Protein AF-O50283-F1 (afdb_monomer)

Nearest PDB structures (foldseek):
  5cxk-assembly1_A  TM=9.984E-01  e=8.070E-20  Vibrio cholerae
  4wam-assembly1_B-2  TM=9.742E-01  e=2.441E-14  Haemophilus influenzae Rd KW20
  4wak-assembly1_A-2  TM=9.759E-01  e=2.585E-14  Haemophilus influenzae Rd KW20
  3e3g-assembly1_B-2  TM=9.475E-01  e=3.070E-14  Haemophilus influenzae
 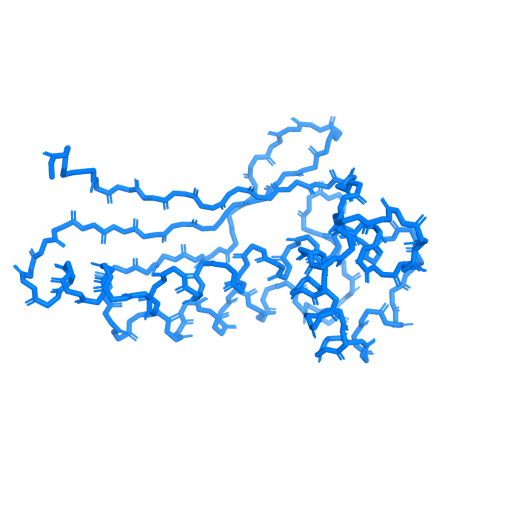 3e2w-assembly2_C  TM=9.539E-01  e=7.688E-14  Haemophilus influenzae

Structure (mmCIF, N/CA/C/O backbone):
data_AF-O50283-F1
#
_entry.id   AF-O50283-F1
#
loop_
_atom_site.group_PDB
_atom_site.id
_atom_site.type_symbol
_atom_site.label_atom_id
_atom_site.label_alt_id
_atom_site.label_comp_id
_atom_site.label_asym_id
_atom_site.label_entity_id
_atom_site.label_seq_id
_atom_site.pdbx_PDB_ins_code
_atom_site.Cartn_x
_atom_site.Cartn_y
_atom_site.Cartn_z
_atom_site.occupancy
_atom_site.B_iso_or_equiv
_atom_site.auth_seq_id
_atom_site.auth_comp_id
_atom_site.auth_asym_id
_atom_site.auth_atom_id
_atom_site.pdbx_PDB_model_num
ATOM 1 N N . VAL A 1 1 ? -18.088 12.616 11.293 1.00 79.00 1 VAL A N 1
ATOM 2 C CA . VAL A 1 1 ? -19.064 13.229 10.362 1.00 79.00 1 VAL A CA 1
ATOM 3 C C . VAL A 1 1 ? -19.870 12.156 9.631 1.00 79.00 1 VAL A C 1
ATOM 5 O O . VAL A 1 1 ? -20.963 11.890 10.091 1.00 79.00 1 VAL A O 1
ATOM 8 N N . LEU A 1 2 ? -19.356 11.452 8.615 1.00 97.50 2 LEU A N 1
ATOM 9 C CA . LEU A 1 2 ? -20.159 10.468 7.852 1.00 97.50 2 LEU A CA 1
ATOM 10 C C . LEU A 1 2 ? -20.277 9.069 8.489 1.00 97.50 2 LEU A C 1
ATOM 12 O O . LEU A 1 2 ? -21.124 8.287 8.080 1.00 97.50 2 LEU A O 1
ATOM 16 N N . LYS A 1 3 ? -19.435 8.758 9.488 1.00 95.31 3 LYS A N 1
ATOM 17 C CA . LYS A 1 3 ? -19.384 7.450 10.176 1.00 95.31 3 LYS A CA 1
ATOM 18 C C . LYS A 1 3 ? -19.314 6.263 9.197 1.00 95.31 3 LYS A C 1
ATOM 20 O O . LYS A 1 3 ? -20.025 5.277 9.362 1.00 95.31 3 LYS A O 1
ATOM 25 N N . VAL A 1 4 ? -18.460 6.381 8.175 1.00 98.12 4 VAL A N 1
ATOM 26 C CA . VAL A 1 4 ? -18.177 5.265 7.264 1.00 98.12 4 VAL A CA 1
ATOM 27 C C . VAL A 1 4 ? -17.669 4.064 8.058 1.00 98.12 4 VAL A C 1
ATOM 29 O O . VAL A 1 4 ? -16.926 4.232 9.027 1.00 98.12 4 VAL A O 1
ATOM 32 N N . LYS A 1 5 ? -18.088 2.872 7.636 1.00 97.94 5 LYS A N 1
ATOM 33 C CA . LYS A 1 5 ? -17.697 1.605 8.260 1.00 97.94 5 LYS A CA 1
ATOM 34 C C . LYS A 1 5 ? -16.489 0.952 7.599 1.00 97.94 5 LYS A C 1
ATOM 36 O O . LYS A 1 5 ? -15.845 0.119 8.213 1.00 97.94 5 LYS A O 1
ATOM 41 N N . HIS A 1 6 ? -16.175 1.340 6.367 1.00 97.50 6 HIS A N 1
ATOM 42 C CA . HIS A 1 6 ? -15.107 0.735 5.583 1.00 97.50 6 HIS A CA 1
ATOM 43 C C . HIS A 1 6 ? -14.253 1.822 4.951 1.00 97.50 6 HIS A C 1
ATOM 45 O O . HIS A 1 6 ? -14.777 2.776 4.369 1.00 97.50 6 HIS A O 1
ATOM 51 N N . ILE A 1 7 ? -12.941 1.659 5.060 1.00 98.12 7 ILE A N 1
ATOM 52 C CA . ILE A 1 7 ? -11.948 2.466 4.359 1.00 98.12 7 ILE A CA 1
ATOM 53 C C . ILE A 1 7 ? -11.105 1.511 3.522 1.00 98.12 7 ILE A C 1
ATOM 55 O O . ILE A 1 7 ? -10.631 0.498 4.028 1.00 98.12 7 ILE A O 1
ATOM 59 N N . ILE A 1 8 ? -10.936 1.816 2.240 1.00 97.88 8 ILE A N 1
ATOM 60 C CA . ILE A 1 8 ? -10.201 0.962 1.307 1.00 97.88 8 ILE A CA 1
ATOM 61 C C . ILE A 1 8 ? -8.998 1.739 0.786 1.00 97.88 8 ILE A C 1
ATOM 63 O O . ILE A 1 8 ? -9.153 2.820 0.219 1.00 97.88 8 ILE A O 1
ATOM 67 N N . VAL A 1 9 ? -7.810 1.164 0.953 1.00 98.00 9 VAL A N 1
ATOM 68 C CA . VAL A 1 9 ? -6.609 1.565 0.221 1.00 98.00 9 VAL A CA 1
ATOM 69 C C . VAL A 1 9 ? -6.510 0.663 -1.003 1.00 98.00 9 VAL A C 1
ATOM 71 O O . VAL A 1 9 ? -6.385 -0.554 -0.871 1.00 98.00 9 VAL A O 1
ATOM 74 N N . CYS A 1 10 ? -6.609 1.259 -2.187 1.00 98.00 10 CYS A N 1
ATOM 75 C CA . CYS A 1 10 ? -6.570 0.547 -3.459 1.00 98.00 10 CYS A CA 1
ATOM 76 C C . CYS A 1 10 ? -5.296 0.919 -4.223 1.00 98.00 10 CYS A C 1
ATOM 78 O O . CYS A 1 10 ? -5.091 2.092 -4.544 1.00 98.00 10 CYS A O 1
ATOM 80 N N . GLY A 1 11 ? -4.445 -0.070 -4.485 1.00 98.12 11 GLY A N 1
ATOM 81 C CA . GLY A 1 11 ? -3.304 0.043 -5.392 1.00 98.12 11 GLY A CA 1
ATOM 82 C C . GLY A 1 11 ? -3.614 -0.543 -6.765 1.00 98.12 11 GLY A C 1
ATOM 83 O O . GLY A 1 11 ? -4.669 -1.137 -6.980 1.00 98.12 11 GLY A O 1
ATOM 84 N N . HIS A 1 12 ? -2.680 -0.393 -7.699 1.00 98.44 12 HIS A N 1
ATOM 85 C CA . HIS A 1 12 ? -2.819 -0.933 -9.047 1.00 98.44 12 HIS A CA 1
ATOM 86 C C . HIS A 1 12 ? -1.454 -1.200 -9.683 1.00 98.44 12 HIS A C 1
ATOM 88 O O . HIS A 1 12 ? -0.470 -0.527 -9.358 1.00 98.44 12 HIS A O 1
ATOM 94 N N . TYR A 1 13 ? -1.413 -2.150 -10.613 1.00 98.25 13 TYR A N 1
ATOM 95 C CA . TYR A 1 13 ? -0.240 -2.399 -11.452 1.00 98.25 13 TYR A CA 1
ATOM 96 C C . TYR A 1 13 ? -0.038 -1.287 -12.482 1.00 98.25 13 TYR A C 1
ATOM 98 O O . TYR A 1 13 ? -0.945 -0.496 -12.754 1.00 98.25 13 TYR A O 1
ATOM 106 N N . GLY A 1 14 ? 1.177 -1.167 -13.015 1.00 97.25 14 GLY A N 1
ATOM 107 C CA . GLY A 1 14 ? 1.541 -0.126 -13.978 1.00 97.25 14 GLY A CA 1
ATOM 108 C C . GLY A 1 14 ? 1.536 1.295 -13.395 1.00 97.25 14 GLY A C 1
ATOM 109 O O . GLY A 1 14 ? 1.337 2.270 -14.121 1.00 97.25 14 GLY A O 1
ATOM 110 N N . CYS A 1 15 ? 1.726 1.455 -12.081 1.00 98.06 15 CYS A N 1
ATOM 111 C CA . CYS A 1 15 ? 1.712 2.770 -11.443 1.00 98.06 15 CYS A CA 1
ATOM 112 C C . CYS A 1 15 ? 2.980 3.583 -11.754 1.00 98.06 15 CYS A C 1
ATOM 114 O O . CYS A 1 15 ? 4.074 3.273 -11.280 1.00 98.06 15 CYS A O 1
ATOM 116 N N . GLY A 1 16 ? 2.830 4.693 -12.487 1.00 98.12 16 GLY A N 1
ATOM 117 C CA . GLY A 1 16 ? 3.946 5.581 -12.839 1.00 98.12 16 GLY A CA 1
ATOM 118 C C . GLY A 1 16 ? 4.703 6.150 -11.630 1.00 98.12 16 GLY A C 1
ATOM 119 O O . GLY A 1 16 ? 5.924 6.275 -11.674 1.00 98.12 16 GLY A O 1
ATOM 120 N N . GLY A 1 17 ? 4.006 6.441 -10.526 1.00 98.50 17 GLY A N 1
ATOM 121 C CA . GLY A 1 17 ? 4.640 6.920 -9.293 1.00 98.50 17 GLY A CA 1
ATOM 122 C C . GLY A 1 17 ? 5.504 5.857 -8.613 1.00 98.50 17 GLY A C 1
ATOM 123 O O . GLY A 1 17 ? 6.607 6.159 -8.165 1.00 98.50 17 GLY A O 1
ATOM 124 N N . VAL A 1 18 ? 5.038 4.605 -8.582 1.00 98.56 18 VAL A N 1
ATOM 125 C CA . VAL A 1 18 ? 5.794 3.484 -8.001 1.00 98.56 18 VAL A CA 1
ATOM 126 C C . VAL A 1 18 ? 7.012 3.148 -8.863 1.00 98.56 18 VAL A C 1
ATOM 128 O O . VAL A 1 18 ? 8.104 2.995 -8.321 1.00 98.56 18 VAL A O 1
ATOM 131 N N . ASN A 1 19 ? 6.865 3.148 -10.193 1.00 98.44 19 ASN A N 1
ATOM 132 C CA . ASN A 1 19 ? 7.994 3.035 -11.126 1.00 98.44 19 ASN A CA 1
ATOM 133 C C . ASN A 1 19 ? 9.058 4.111 -10.853 1.00 98.44 19 ASN A C 1
ATOM 135 O O . ASN A 1 19 ? 10.227 3.808 -10.618 1.00 98.44 19 ASN A O 1
ATOM 139 N N . ALA A 1 20 ? 8.645 5.379 -10.782 1.00 98.56 20 ALA A N 1
ATOM 140 C CA . ALA A 1 20 ? 9.555 6.488 -10.510 1.00 98.56 20 ALA A CA 1
ATOM 141 C C . ALA A 1 20 ? 10.204 6.409 -9.115 1.00 98.56 20 ALA A C 1
ATOM 143 O O . ALA A 1 20 ? 11.333 6.867 -8.937 1.00 98.56 20 ALA A O 1
ATOM 144 N N . ALA A 1 21 ? 9.540 5.807 -8.126 1.00 98.62 21 ALA A N 1
ATOM 145 C CA . ALA A 1 21 ? 10.127 5.587 -6.807 1.00 98.62 21 ALA A CA 1
ATOM 146 C C . ALA A 1 21 ? 11.293 4.581 -6.833 1.00 98.62 21 ALA A C 1
ATOM 148 O O . ALA A 1 21 ? 12.191 4.685 -5.994 1.00 98.62 21 ALA A O 1
ATOM 149 N N . ILE A 1 22 ? 11.320 3.655 -7.799 1.00 98.25 22 ILE A N 1
ATOM 150 C CA . ILE A 1 22 ? 12.419 2.702 -8.020 1.00 98.25 22 ILE A CA 1
ATOM 151 C C . ILE A 1 22 ? 13.522 3.357 -8.861 1.00 98.25 22 ILE A C 1
ATOM 153 O O . ILE A 1 22 ? 14.661 3.481 -8.392 1.00 98.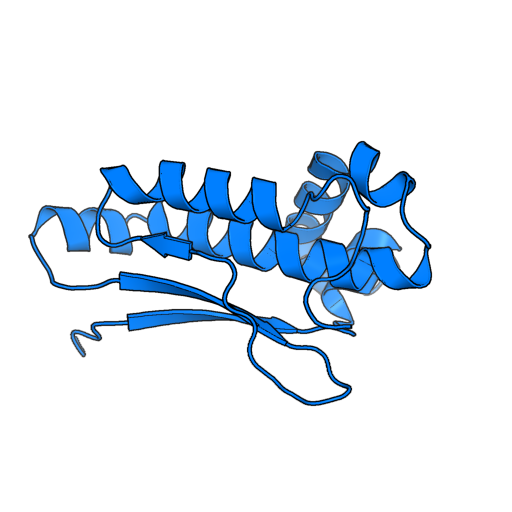25 22 ILE A O 1
ATOM 157 N N . ASP A 1 23 ? 13.170 3.849 -10.051 1.00 97.88 23 ASP A N 1
ATOM 158 C CA . ASP A 1 23 ? 14.120 4.357 -11.054 1.00 97.88 23 ASP A CA 1
ATOM 159 C C . ASP A 1 23 ? 14.752 5.700 -10.668 1.00 97.88 23 ASP A C 1
ATOM 161 O O . ASP A 1 23 ? 15.844 6.044 -11.119 1.00 97.88 23 ASP A O 1
ATOM 165 N N . ASN A 1 24 ? 14.085 6.455 -9.792 1.00 98.12 24 ASN A N 1
ATOM 166 C CA . ASN A 1 24 ? 14.512 7.761 -9.294 1.00 98.12 24 ASN A CA 1
ATOM 167 C C . ASN A 1 24 ? 14.816 8.824 -10.378 1.00 98.12 24 ASN A C 1
ATOM 169 O O . ASN A 1 24 ? 15.850 9.499 -10.293 1.00 98.12 24 ASN A O 1
ATOM 173 N N . PRO A 1 25 ? 13.947 9.020 -11.391 1.00 98.44 25 PRO A N 1
ATOM 174 C CA . PRO A 1 25 ? 14.118 10.095 -12.359 1.00 98.44 25 PRO A CA 1
ATOM 175 C C . PRO A 1 25 ? 13.945 11.470 -11.698 1.00 98.44 25 PRO A C 1
ATOM 177 O O . PRO A 1 25 ? 13.200 11.632 -10.729 1.00 98.44 25 PRO A O 1
ATOM 180 N N . GLN A 1 26 ? 14.591 12.491 -12.259 1.00 98.12 26 GLN A N 1
ATOM 181 C CA . GLN A 1 26 ? 14.425 13.880 -11.821 1.00 98.12 26 GLN A CA 1
ATOM 182 C C . GLN A 1 26 ? 13.114 14.447 -12.391 1.00 98.12 26 GLN A C 1
ATOM 184 O O . GLN A 1 26 ? 13.073 14.920 -13.523 1.00 98.12 26 GLN A O 1
ATOM 189 N N . LEU A 1 27 ? 12.033 14.374 -11.612 1.00 98.19 27 LEU A N 1
ATOM 190 C CA . LEU A 1 27 ? 10.677 14.820 -11.972 1.00 98.19 27 LEU A CA 1
ATOM 191 C C . LEU A 1 27 ? 10.271 16.131 -11.271 1.00 98.19 27 LEU A C 1
ATOM 193 O O . LEU A 1 27 ? 9.149 16.609 -11.432 1.00 98.19 27 LEU A O 1
ATOM 197 N N . GLY A 1 28 ? 11.166 16.720 -10.476 1.00 98.06 28 GLY A N 1
ATOM 198 C CA . GLY A 1 28 ? 10.929 17.968 -9.757 1.00 98.06 28 GLY A CA 1
ATOM 199 C C . GLY A 1 28 ? 10.188 17.749 -8.439 1.00 98.06 28 GLY A C 1
ATOM 200 O O . GLY A 1 28 ? 10.508 16.843 -7.675 1.00 98.06 28 GLY A O 1
ATOM 201 N N . LEU A 1 29 ? 9.195 18.592 -8.142 1.00 98.44 29 LEU A N 1
ATOM 202 C CA . LEU A 1 29 ? 8.548 18.640 -6.823 1.00 98.44 29 LEU A CA 1
ATOM 203 C C . LEU A 1 29 ? 7.959 17.291 -6.374 1.00 98.44 29 LEU A C 1
ATOM 205 O O . LEU A 1 29 ? 8.024 16.958 -5.190 1.00 98.44 29 LEU A O 1
ATOM 209 N N . ILE A 1 30 ? 7.424 16.506 -7.316 1.00 98.50 30 ILE A N 1
ATOM 210 C CA . ILE A 1 30 ? 6.817 15.200 -7.031 1.00 98.50 30 ILE A CA 1
ATOM 211 C C . ILE A 1 30 ? 7.824 14.193 -6.465 1.00 98.50 30 ILE A C 1
ATOM 213 O O . ILE A 1 30 ? 7.423 13.288 -5.739 1.00 98.50 30 ILE A O 1
ATOM 217 N N . ASN A 1 31 ? 9.130 14.366 -6.712 1.00 98.50 31 ASN A N 1
ATOM 218 C CA . ASN A 1 31 ? 10.140 13.470 -6.158 1.00 98.50 31 ASN A CA 1
ATOM 219 C C . ASN A 1 31 ? 10.074 13.411 -4.631 1.00 98.50 31 ASN A C 1
ATOM 221 O O . ASN A 1 31 ? 10.175 12.320 -4.087 1.00 98.50 31 ASN A O 1
ATOM 225 N N . ASN A 1 32 ? 9.809 14.536 -3.956 1.00 98.56 32 ASN A N 1
ATOM 226 C CA . ASN A 1 32 ? 9.690 14.577 -2.496 1.00 98.56 32 ASN A CA 1
ATOM 227 C C . ASN A 1 32 ? 8.564 13.672 -1.982 1.00 98.56 32 ASN A C 1
ATOM 229 O O . ASN A 1 32 ? 8.725 13.009 -0.966 1.00 98.56 32 ASN A O 1
ATOM 233 N N . TRP A 1 33 ? 7.444 13.613 -2.706 1.00 98.69 33 TRP A N 1
ATOM 234 C CA . TRP A 1 33 ? 6.332 12.725 -2.369 1.00 98.69 33 TRP A CA 1
ATOM 235 C C . TRP A 1 33 ? 6.710 11.253 -2.567 1.00 98.69 33 TRP A C 1
ATOM 237 O O . TRP A 1 33 ? 6.417 10.403 -1.728 1.00 98.69 33 TRP A O 1
ATOM 247 N N . LEU A 1 34 ? 7.400 10.955 -3.670 1.00 98.75 34 LEU A N 1
ATOM 248 C CA . LEU A 1 34 ? 7.804 9.595 -4.025 1.00 98.75 34 LEU A CA 1
ATOM 249 C C . LEU A 1 34 ? 8.936 9.050 -3.146 1.00 98.75 34 LEU A C 1
ATOM 251 O O . LEU A 1 34 ? 9.118 7.834 -3.112 1.00 98.75 34 LEU A O 1
ATOM 255 N N . LEU A 1 35 ? 9.650 9.901 -2.396 1.00 98.75 35 LEU A N 1
ATOM 256 C CA . LEU A 1 35 ? 10.642 9.452 -1.414 1.00 98.75 35 LEU A CA 1
ATOM 257 C C . LEU A 1 35 ? 10.030 8.491 -0.385 1.00 98.75 35 LEU A C 1
ATOM 259 O O . LEU A 1 35 ? 10.665 7.500 -0.054 1.00 98.75 35 LEU A O 1
ATOM 263 N N . HIS A 1 36 ? 8.772 8.688 0.019 1.00 98.75 36 HIS A N 1
ATOM 264 C CA . HIS A 1 36 ? 8.097 7.772 0.946 1.00 98.75 36 HIS A CA 1
ATOM 265 C C . HIS A 1 36 ? 7.876 6.370 0.359 1.00 98.75 36 HIS A C 1
ATOM 267 O O . HIS A 1 36 ? 7.970 5.377 1.072 1.00 98.75 36 HIS A O 1
ATOM 273 N N . ILE A 1 37 ? 7.616 6.263 -0.948 1.00 98.81 37 ILE A N 1
ATOM 274 C CA . ILE A 1 37 ? 7.529 4.962 -1.633 1.00 98.81 37 ILE A CA 1
ATOM 275 C C . ILE A 1 37 ? 8.939 4.392 -1.842 1.00 98.81 37 ILE A C 1
ATOM 277 O O . ILE A 1 37 ? 9.153 3.183 -1.757 1.00 98.81 37 ILE A O 1
ATOM 281 N N . ARG A 1 38 ? 9.929 5.258 -2.073 1.00 98.69 38 ARG A N 1
ATOM 282 C CA . ARG A 1 38 ? 11.333 4.867 -2.216 1.00 98.69 38 ARG A CA 1
ATOM 283 C C . ARG A 1 38 ? 11.920 4.310 -0.916 1.00 98.69 38 ARG A C 1
ATOM 285 O O . ARG A 1 38 ? 12.734 3.390 -0.975 1.00 98.69 38 ARG A O 1
ATOM 292 N N . ASP A 1 39 ? 11.474 4.789 0.241 1.00 98.88 39 ASP A N 1
ATOM 293 C CA . ASP A 1 39 ? 11.814 4.196 1.538 1.00 98.88 39 ASP A CA 1
ATOM 294 C C . ASP A 1 39 ? 11.364 2.726 1.600 1.00 98.88 39 ASP A C 1
ATOM 296 O O . ASP A 1 39 ? 12.132 1.855 2.016 1.00 98.88 39 ASP A 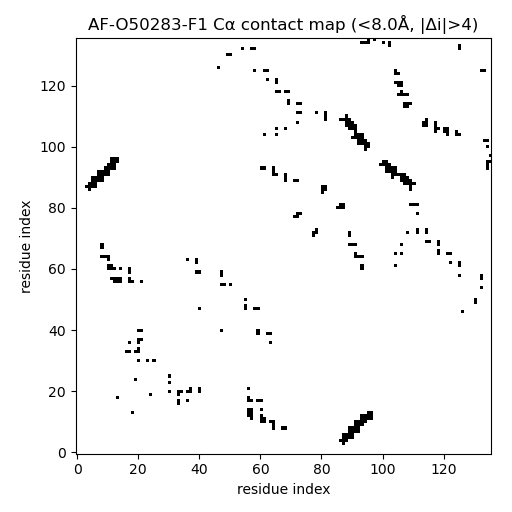O 1
ATOM 300 N N . LEU A 1 40 ? 10.161 2.420 1.094 1.00 98.62 40 LEU A N 1
ATOM 301 C CA . LEU A 1 40 ? 9.653 1.046 0.993 1.00 98.62 40 LEU A CA 1
ATOM 302 C C . LEU A 1 40 ? 10.459 0.208 -0.001 1.00 98.62 40 LEU A C 1
ATOM 304 O O . LEU A 1 40 ? 10.789 -0.944 0.287 1.00 98.62 40 LEU A O 1
ATOM 308 N N . TYR A 1 41 ? 10.831 0.792 -1.144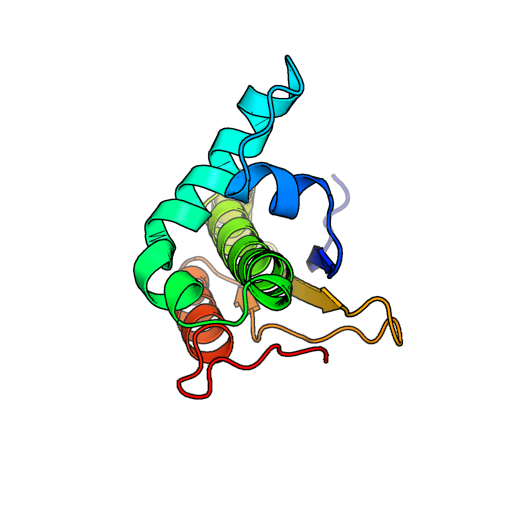 1.00 98.69 41 TYR A N 1
ATOM 309 C CA . TYR A 1 41 ? 11.725 0.137 -2.096 1.00 98.69 41 TYR A CA 1
ATOM 310 C C . TYR A 1 41 ? 13.032 -0.288 -1.420 1.00 98.69 41 TYR A C 1
ATOM 312 O O . TYR A 1 41 ? 13.423 -1.446 -1.528 1.00 98.69 41 TYR A O 1
ATOM 320 N N . PHE A 1 42 ? 13.685 0.608 -0.673 1.00 98.69 42 PHE A N 1
ATOM 321 C CA . PHE A 1 42 ? 14.927 0.274 0.023 1.00 98.69 42 PHE A CA 1
ATOM 322 C C . PHE A 1 42 ? 14.728 -0.757 1.135 1.00 98.69 42 PHE A C 1
ATOM 324 O O . PHE A 1 42 ? 15.543 -1.673 1.252 1.00 98.69 42 PHE A O 1
ATOM 331 N N . LYS A 1 43 ? 13.635 -0.658 1.901 1.00 98.69 43 LYS A N 1
ATOM 332 C CA . LYS A 1 43 ? 13.274 -1.625 2.949 1.00 98.69 43 LYS A CA 1
ATOM 333 C C . LYS A 1 43 ? 13.138 -3.052 2.405 1.00 98.69 43 LYS A C 1
ATOM 335 O O . LYS A 1 43 ? 13.576 -3.993 3.061 1.00 98.69 43 LYS A O 1
ATOM 340 N N . HIS A 1 44 ? 12.580 -3.211 1.205 1.00 98.50 44 HIS A N 1
ATOM 341 C CA . HIS A 1 44 ? 12.312 -4.514 0.582 1.00 98.50 44 HIS A CA 1
ATOM 342 C C . HIS A 1 44 ? 13.237 -4.842 -0.597 1.00 98.50 44 HIS A C 1
ATOM 344 O O . HIS A 1 44 ? 12.986 -5.784 -1.352 1.00 98.50 44 HIS A O 1
ATOM 350 N N . ARG A 1 45 ? 14.334 -4.093 -0.752 1.00 97.81 45 ARG A N 1
ATOM 351 C CA . ARG A 1 45 ? 15.217 -4.186 -1.916 1.00 97.81 45 ARG A CA 1
ATOM 352 C C . ARG A 1 45 ? 15.793 -5.581 -2.119 1.00 97.81 45 ARG A C 1
ATOM 354 O O . ARG A 1 45 ? 15.864 -6.044 -3.248 1.00 97.81 45 ARG A O 1
ATOM 361 N N . SER A 1 46 ? 16.159 -6.264 -1.036 1.00 97.94 46 SER A N 1
ATOM 362 C CA . SER A 1 46 ? 16.712 -7.621 -1.100 1.00 97.94 46 SER A CA 1
ATOM 363 C C . SER A 1 46 ? 15.755 -8.629 -1.738 1.00 97.94 46 SER A C 1
ATOM 365 O O . SER A 1 46 ? 16.218 -9.540 -2.416 1.00 97.94 46 SER A O 1
ATOM 367 N N . TYR A 1 47 ? 14.445 -8.471 -1.540 1.00 98.44 47 TYR A N 1
ATOM 368 C CA . TYR A 1 47 ? 13.418 -9.294 -2.177 1.00 98.44 47 TYR A CA 1
ATOM 369 C C . TYR A 1 47 ? 13.185 -8.846 -3.626 1.00 98.44 47 TYR A C 1
ATOM 371 O O . TYR A 1 47 ? 13.243 -9.654 -4.546 1.00 98.44 47 TYR A O 1
ATOM 379 N N . LEU A 1 48 ? 12.997 -7.539 -3.846 1.00 98.31 48 LEU A N 1
ATOM 380 C CA . LEU A 1 48 ? 12.713 -6.981 -5.174 1.00 98.31 48 LEU A CA 1
ATOM 381 C C . LEU A 1 48 ? 13.854 -7.216 -6.174 1.00 98.31 48 LEU A C 1
ATOM 383 O O . LEU A 1 48 ? 13.596 -7.456 -7.351 1.00 98.31 48 LEU A O 1
ATOM 387 N N . ASP A 1 49 ? 15.110 -7.206 -5.724 1.00 97.25 49 ASP A N 1
ATOM 388 C CA . ASP A 1 49 ? 16.268 -7.465 -6.584 1.00 97.25 49 ASP A CA 1
ATOM 389 C C . ASP A 1 49 ? 16.333 -8.918 -7.101 1.00 97.25 49 ASP A C 1
ATOM 391 O O . ASP A 1 49 ? 17.050 -9.179 -8.067 1.00 97.25 49 ASP A O 1
ATOM 395 N N . GLN A 1 50 ? 15.547 -9.840 -6.530 1.00 97.56 50 GLN A N 1
ATOM 396 C CA . GLN A 1 50 ? 15.405 -11.228 -6.998 1.00 97.56 50 GLN A CA 1
ATOM 397 C C . GLN A 1 50 ? 14.306 -11.398 -8.061 1.00 97.56 50 GLN A C 1
ATOM 399 O O . GLN A 1 50 ? 14.193 -12.469 -8.654 1.00 97.56 50 GLN A O 1
ATOM 404 N N . MET A 1 51 ? 13.500 -10.361 -8.309 1.00 97.69 51 MET A N 1
ATOM 405 C CA . MET A 1 51 ? 12.416 -10.384 -9.292 1.00 97.69 51 MET A CA 1
ATOM 406 C C . MET A 1 51 ? 12.864 -9.856 -10.665 1.00 97.69 51 MET A C 1
ATOM 408 O O . MET A 1 51 ? 13.782 -9.017 -10.727 1.00 97.69 51 MET A O 1
ATOM 412 N N . PRO A 1 52 ? 12.186 -10.277 -11.756 1.00 97.44 52 PRO A N 1
ATOM 413 C CA . PRO A 1 52 ? 12.308 -9.639 -13.066 1.00 97.44 52 PRO A CA 1
ATOM 414 C C . PRO A 1 52 ? 12.080 -8.132 -12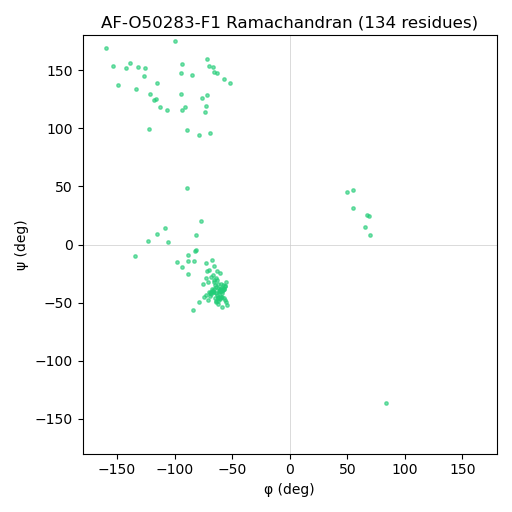.954 1.00 97.44 52 PRO A C 1
ATOM 416 O O . PRO A 1 52 ? 11.217 -7.690 -12.196 1.00 97.44 52 PRO A O 1
ATOM 419 N N . VAL A 1 53 ? 12.875 -7.332 -13.666 1.00 96.44 53 VAL A N 1
ATOM 420 C CA . VAL A 1 53 ? 12.884 -5.863 -13.523 1.00 96.44 53 VAL A CA 1
ATOM 421 C C . VAL A 1 53 ? 11.505 -5.269 -13.814 1.00 96.44 53 VAL A C 1
ATOM 423 O O . VAL A 1 53 ? 11.044 -4.395 -13.083 1.00 96.44 53 VAL A O 1
ATOM 426 N N . GLU A 1 54 ? 10.837 -5.805 -14.827 1.00 96.06 54 GLU A N 1
ATOM 427 C CA . GLU A 1 54 ? 9.488 -5.474 -15.275 1.00 96.06 54 GLU A CA 1
ATOM 428 C C . GLU A 1 54 ? 8.396 -5.707 -14.215 1.00 96.06 54 GLU A C 1
ATOM 430 O O . GLU A 1 54 ? 7.371 -5.031 -14.240 1.00 96.06 54 GLU A O 1
ATOM 435 N N . ASP A 1 55 ? 8.621 -6.600 -13.246 1.00 97.88 55 ASP A N 1
ATOM 436 C CA . ASP A 1 55 ? 7.631 -6.966 -12.225 1.00 97.88 55 ASP A CA 1
ATOM 437 C C . ASP A 1 55 ? 7.840 -6.219 -10.899 1.00 97.88 55 ASP A C 1
ATOM 439 O O . ASP A 1 55 ? 6.954 -6.184 -10.041 1.00 97.88 55 ASP A O 1
ATOM 443 N N . ARG A 1 56 ? 9.010 -5.597 -10.704 1.00 98.38 56 ARG A N 1
ATOM 444 C CA . ARG A 1 56 ? 9.396 -4.985 -9.419 1.00 98.38 56 ARG A CA 1
ATOM 445 C C . ARG A 1 56 ? 8.459 -3.870 -8.992 1.00 98.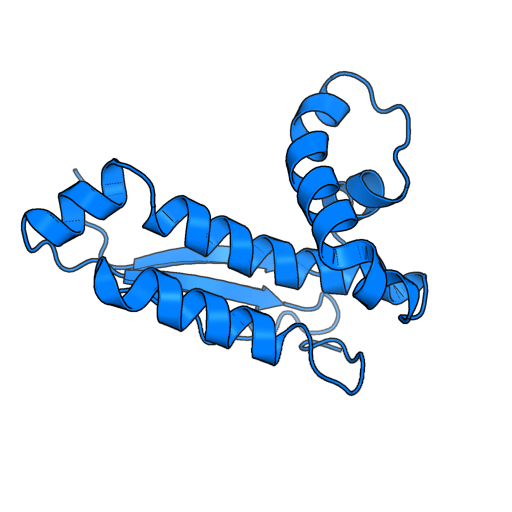38 56 ARG A C 1
ATOM 447 O O . ARG A 1 56 ? 8.159 -3.748 -7.806 1.00 98.38 56 ARG A O 1
ATOM 454 N N . ALA A 1 57 ? 8.016 -3.047 -9.935 1.00 98.38 57 ALA A N 1
ATOM 455 C CA . ALA A 1 57 ? 7.130 -1.934 -9.628 1.00 98.38 57 ALA A CA 1
ATOM 456 C C . ALA A 1 57 ? 5.729 -2.405 -9.243 1.00 98.38 57 ALA A C 1
ATOM 458 O O . ALA A 1 57 ? 5.166 -1.894 -8.279 1.00 98.38 57 ALA A O 1
ATOM 459 N N . ASP A 1 58 ? 5.199 -3.415 -9.929 1.00 98.50 58 ASP A N 1
ATOM 460 C CA . ASP A 1 58 ? 3.910 -4.013 -9.583 1.00 98.50 58 ASP A CA 1
ATOM 461 C C . ASP A 1 58 ? 3.975 -4.658 -8.195 1.00 98.50 58 ASP A C 1
ATOM 463 O O . ASP A 1 58 ? 3.119 -4.396 -7.347 1.00 98.50 58 ASP A O 1
ATOM 467 N N . LYS A 1 59 ? 5.062 -5.388 -7.900 1.00 98.62 59 LYS A N 1
ATOM 468 C CA . LYS A 1 59 ? 5.306 -5.946 -6.565 1.00 98.62 59 LYS A CA 1
ATOM 469 C C . LYS A 1 59 ? 5.407 -4.859 -5.497 1.00 98.62 59 LYS A C 1
ATOM 471 O O . LYS A 1 59 ? 4.802 -4.980 -4.433 1.00 98.62 59 LYS A O 1
ATOM 476 N N . LEU A 1 60 ? 6.164 -3.793 -5.754 1.00 98.75 60 LEU A N 1
ATOM 477 C CA . LEU A 1 60 ? 6.259 -2.667 -4.827 1.00 98.75 60 LEU A CA 1
ATOM 478 C C . LEU A 1 60 ? 4.899 -1.977 -4.647 1.00 98.75 60 LEU A C 1
ATOM 480 O O . LEU A 1 60 ? 4.613 -1.489 -3.558 1.00 98.75 60 LEU A O 1
ATOM 484 N N . GLY A 1 61 ? 4.043 -1.982 -5.670 1.00 98.44 61 GLY A N 1
ATOM 485 C CA . GLY A 1 61 ? 2.655 -1.538 -5.586 1.00 98.44 61 GLY A CA 1
ATOM 486 C C . GLY A 1 61 ? 1.852 -2.327 -4.551 1.00 98.44 61 GLY A C 1
ATOM 487 O O . GLY A 1 61 ? 1.173 -1.720 -3.723 1.00 98.44 61 GLY A O 1
ATOM 488 N N . GLU A 1 62 ? 1.985 -3.655 -4.529 1.00 98.50 62 GLU A N 1
ATOM 489 C CA . GLU A 1 62 ? 1.355 -4.512 -3.512 1.00 98.50 62 GLU A CA 1
ATOM 490 C C . GLU A 1 62 ? 1.875 -4.201 -2.102 1.00 98.50 62 GLU A C 1
ATOM 492 O O . GLU A 1 62 ? 1.085 -3.976 -1.182 1.00 98.50 62 GLU A O 1
ATOM 497 N N . ILE A 1 63 ? 3.204 -4.130 -1.941 1.00 98.50 63 ILE A N 1
ATOM 498 C CA . ILE A 1 63 ? 3.859 -3.786 -0.666 1.00 98.50 63 ILE A CA 1
ATOM 499 C C . ILE A 1 63 ? 3.363 -2.423 -0.178 1.00 98.50 63 ILE A C 1
ATOM 501 O O . ILE A 1 63 ? 2.988 -2.269 0.982 1.00 98.50 63 ILE A O 1
ATOM 505 N N . ASN A 1 64 ? 3.307 -1.437 -1.075 1.00 98.75 64 ASN A N 1
ATOM 506 C CA . ASN A 1 64 ? 2.858 -0.092 -0.755 1.00 98.75 64 ASN A CA 1
ATOM 507 C C . ASN A 1 64 ? 1.417 -0.082 -0.229 1.00 98.75 64 ASN A C 1
ATOM 509 O O . ASN A 1 64 ? 1.146 0.622 0.738 1.00 98.75 64 ASN A O 1
ATOM 513 N N . VAL A 1 65 ? 0.498 -0.880 -0.786 1.00 98.25 65 VAL A N 1
ATOM 514 C CA . VAL A 1 65 ? -0.864 -0.985 -0.230 1.00 98.25 65 VAL A CA 1
ATOM 515 C C . VAL A 1 65 ? -0.831 -1.499 1.208 1.00 98.25 65 VAL A C 1
ATOM 517 O O . VAL A 1 65 ? -1.473 -0.902 2.073 1.00 98.25 65 VAL A O 1
ATOM 520 N N . ALA A 1 66 ? -0.069 -2.560 1.489 1.00 97.69 66 ALA A N 1
ATOM 521 C CA . ALA A 1 66 ? 0.037 -3.103 2.843 1.00 97.69 66 ALA A CA 1
ATOM 522 C C . ALA A 1 66 ? 0.597 -2.080 3.843 1.00 97.69 66 ALA A C 1
ATOM 524 O O . ALA A 1 66 ? 0.034 -1.894 4.924 1.00 97.69 66 ALA A O 1
ATOM 525 N N . GLU A 1 67 ? 1.647 -1.362 3.450 1.00 98.12 67 GLU A N 1
ATOM 526 C CA . GLU A 1 67 ? 2.278 -0.308 4.249 1.00 98.12 67 GLU A CA 1
ATOM 527 C C . GLU A 1 67 ? 1.333 0.872 4.489 1.00 98.12 67 GLU A C 1
ATOM 529 O O . GLU A 1 67 ? 1.223 1.368 5.608 1.00 98.12 67 GLU A O 1
ATOM 534 N N . GLN A 1 68 ? 0.572 1.300 3.477 1.00 98.19 68 GLN A N 1
ATOM 535 C CA . GLN A 1 68 ? -0.383 2.392 3.657 1.00 98.19 68 GLN A CA 1
ATOM 536 C C . GLN A 1 68 ? -1.595 1.989 4.503 1.00 98.19 68 GLN A C 1
ATOM 538 O O . GLN A 1 68 ? -2.100 2.818 5.263 1.00 98.19 68 GLN A O 1
ATOM 543 N N . VAL A 1 69 ? -2.047 0.731 4.449 1.00 97.38 69 VAL A N 1
ATOM 544 C CA . VAL A 1 69 ? -3.060 0.248 5.401 1.00 97.38 69 VAL A CA 1
ATOM 545 C C . VAL A 1 69 ? -2.502 0.231 6.824 1.00 97.38 69 VAL A C 1
ATOM 547 O O . VAL A 1 69 ? -3.199 0.650 7.751 1.00 97.38 69 VAL A O 1
ATOM 550 N N . TYR A 1 70 ? -1.250 -0.190 7.006 1.00 97.12 70 TYR A N 1
ATOM 551 C CA . TYR A 1 70 ? -0.583 -0.157 8.306 1.00 97.12 70 TYR A CA 1
ATOM 552 C C . TYR A 1 70 ? -0.445 1.278 8.842 1.00 97.12 70 TYR A C 1
ATOM 554 O O . TYR A 1 70 ? -0.823 1.553 9.984 1.00 97.12 70 TYR A O 1
ATOM 562 N N . ASN A 1 71 ? -0.017 2.225 8.005 1.00 97.94 71 ASN A N 1
ATOM 563 C CA . ASN A 1 71 ? 0.049 3.649 8.344 1.00 97.94 71 ASN A CA 1
ATOM 564 C C . ASN A 1 71 ? -1.328 4.213 8.721 1.00 97.94 71 ASN A C 1
ATOM 566 O O . ASN A 1 71 ? -1.467 4.907 9.731 1.00 97.94 71 ASN A O 1
ATOM 570 N N . LEU A 1 72 ? -2.367 3.890 7.942 1.00 97.56 72 LEU A N 1
ATOM 571 C CA . LEU A 1 72 ? -3.733 4.327 8.218 1.00 97.56 72 LEU A CA 1
ATOM 572 C C . LEU A 1 72 ? -4.238 3.763 9.551 1.00 97.56 72 LEU A C 1
ATOM 574 O O . LEU A 1 72 ? -4.780 4.519 10.358 1.00 97.56 72 LEU A O 1
ATOM 578 N N . GLY A 1 73 ? -4.011 2.474 9.812 1.00 96.75 73 GLY A N 1
ATOM 579 C CA . GLY A 1 73 ? -4.359 1.824 11.076 1.00 96.75 73 GLY A CA 1
ATOM 580 C C . GLY A 1 73 ? -3.680 2.473 12.280 1.00 96.75 73 GLY A C 1
ATOM 581 O O . GLY A 1 73 ? -4.319 2.661 13.312 1.00 96.75 73 GLY A O 1
ATOM 582 N N . ASN A 1 74 ? -2.424 2.898 12.140 1.00 97.31 74 ASN A N 1
ATOM 583 C CA . ASN A 1 74 ? -1.664 3.572 13.197 1.00 97.31 74 ASN A CA 1
ATOM 584 C C . ASN A 1 74 ? -1.941 5.080 13.320 1.00 97.31 74 ASN A C 1
ATOM 586 O O . ASN A 1 74 ? -1.460 5.724 14.253 1.00 97.31 74 ASN A O 1
ATOM 590 N N . SER A 1 75 ? -2.732 5.667 12.419 1.00 98.31 75 SER A N 1
ATOM 591 C CA . SER A 1 75 ? -3.085 7.084 12.503 1.00 98.31 75 SER A CA 1
ATOM 592 C C . SER A 1 75 ? -3.897 7.397 13.765 1.00 98.31 75 SER A C 1
ATOM 594 O O . SER A 1 75 ? -4.738 6.609 14.205 1.00 98.31 75 SER A O 1
ATOM 596 N N . THR A 1 76 ? -3.730 8.606 14.306 1.00 98.00 76 THR A N 1
ATOM 597 C CA . THR A 1 76 ? -4.508 9.080 15.466 1.00 98.00 76 THR A CA 1
ATOM 598 C C . THR A 1 76 ? -6.018 9.000 15.226 1.00 98.00 76 THR A C 1
ATOM 600 O O . THR A 1 76 ? -6.784 8.731 16.147 1.00 98.00 76 THR A O 1
ATOM 603 N N . ILE A 1 77 ? -6.460 9.176 13.978 1.00 97.88 77 ILE A N 1
ATOM 604 C CA . ILE A 1 77 ? -7.870 9.108 13.582 1.00 97.88 77 ILE A CA 1
ATOM 605 C C . ILE A 1 77 ? -8.431 7.700 13.801 1.00 97.88 77 ILE A C 1
ATOM 607 O O . ILE A 1 77 ? -9.491 7.562 14.420 1.00 97.88 77 ILE A O 1
ATOM 611 N N . MET A 1 78 ? -7.729 6.674 13.311 1.00 97.69 78 MET A N 1
ATOM 612 C CA . MET A 1 78 ? -8.167 5.280 13.424 1.00 97.69 78 MET A CA 1
ATOM 613 C C . MET A 1 78 ? -8.028 4.760 14.848 1.00 97.69 78 MET A C 1
ATOM 615 O O . MET A 1 78 ? -8.979 4.194 15.385 1.00 97.69 78 MET A O 1
ATOM 619 N N . GLN A 1 79 ? -6.906 5.060 15.504 1.00 97.12 79 GLN A N 1
ATOM 620 C CA . GLN A 1 79 ? -6.673 4.697 16.901 1.00 97.12 79 GLN A CA 1
ATOM 621 C C . GLN A 1 79 ? -7.778 5.246 17.816 1.00 97.12 79 GLN A C 1
ATOM 623 O O . GLN A 1 79 ? -8.379 4.486 18.576 1.00 97.12 79 GLN A O 1
ATOM 628 N N . ASN A 1 80 ? -8.134 6.527 17.670 1.00 97.62 80 ASN A N 1
ATOM 629 C CA . ASN A 1 80 ? -9.218 7.141 18.438 1.00 97.62 80 ASN A CA 1
ATOM 630 C C . ASN A 1 80 ? -10.601 6.589 18.059 1.00 97.62 80 ASN A C 1
ATOM 632 O O . ASN A 1 80 ? -11.530 6.672 18.863 1.00 97.62 80 ASN A O 1
ATOM 636 N N . ALA A 1 81 ? -10.795 6.116 16.820 1.00 97.81 81 ALA A N 1
ATOM 637 C CA . ALA A 1 81 ? -12.055 5.518 16.372 1.00 97.81 81 ALA A CA 1
ATOM 638 C C . ALA A 1 81 ? -12.299 4.158 17.010 1.00 97.81 81 ALA A C 1
ATOM 640 O O . ALA A 1 81 ? -13.375 3.945 17.570 1.00 97.81 81 ALA A O 1
ATOM 641 N N . TRP A 1 82 ? -11.292 3.293 17.006 1.00 97.19 82 TRP A N 1
ATOM 642 C CA . TRP A 1 82 ? -11.379 2.003 17.675 1.00 97.19 82 TRP A CA 1
ATOM 643 C C . TRP A 1 82 ? -11.457 2.143 19.194 1.00 97.19 82 TRP A C 1
ATOM 645 O O . TRP A 1 82 ? -12.254 1.458 19.822 1.00 97.19 82 TRP A O 1
ATOM 655 N N . GLU A 1 83 ? -10.723 3.088 19.787 1.00 96.94 83 GLU A N 1
ATOM 656 C CA . GLU A 1 83 ? -10.752 3.316 21.239 1.00 96.94 83 GLU A CA 1
ATOM 657 C C . GLU A 1 83 ? -12.127 3.744 21.759 1.00 96.94 83 GLU A C 1
ATOM 659 O O . GLU A 1 83 ? -12.563 3.281 22.810 1.00 96.94 83 GLU A O 1
ATOM 664 N N . ARG A 1 84 ? -12.860 4.569 21.000 1.00 97.06 84 ARG A N 1
ATOM 665 C CA . ARG A 1 84 ? -14.247 4.936 21.342 1.00 97.06 84 ARG A CA 1
ATOM 666 C C . ARG A 1 84 ? -15.287 3.884 20.928 1.00 97.06 84 ARG A C 1
ATOM 668 O O . ARG A 1 84 ? -16.479 4.182 20.960 1.00 97.06 84 ARG A O 1
ATOM 675 N N . GLY A 1 85 ? -14.856 2.704 20.477 1.00 96.44 85 GLY A N 1
ATOM 676 C CA . GLY A 1 85 ? -15.732 1.613 20.045 1.00 96.44 85 GLY A CA 1
ATOM 677 C C . GLY A 1 85 ? -16.509 1.892 18.755 1.00 96.44 85 GLY A C 1
ATOM 678 O O . GLY A 1 85 ? -17.585 1.329 18.556 1.00 96.44 85 GLY A O 1
ATOM 679 N N . GLN A 1 86 ? -16.025 2.785 17.884 1.00 97.38 86 GLN A N 1
ATOM 680 C CA . GLN A 1 86 ? -16.668 3.000 16.589 1.00 97.38 86 GLN A CA 1
ATOM 681 C C . GLN A 1 86 ? -16.416 1.799 15.667 1.00 97.38 86 GLN A C 1
ATOM 683 O O . GLN A 1 86 ? -15.272 1.425 15.431 1.00 97.38 86 GLN A O 1
ATOM 688 N N . ASP A 1 87 ? -17.496 1.267 15.095 1.00 97.00 87 ASP A N 1
ATOM 689 C CA . ASP A 1 87 ? -17.481 0.207 14.081 1.00 97.00 87 ASP A CA 1
ATOM 690 C C . ASP A 1 87 ? -16.900 0.731 12.754 1.00 97.00 87 ASP A C 1
ATOM 692 O O . ASP A 1 87 ? -17.587 1.414 11.986 1.00 97.00 87 ASP A O 1
ATOM 696 N N . VAL A 1 88 ? -15.601 0.500 12.537 1.00 97.44 88 VAL A N 1
ATOM 697 C CA . VAL A 1 88 ? -14.878 0.871 11.315 1.00 97.44 88 VAL A CA 1
ATOM 698 C C . VAL A 1 88 ? -13.740 -0.111 11.028 1.00 97.44 88 VAL A C 1
ATOM 700 O O . VAL A 1 88 ? -12.985 -0.484 11.924 1.00 97.44 88 VAL A O 1
ATOM 703 N N . GLU A 1 89 ? -13.590 -0.493 9.764 1.00 97.00 89 GLU A N 1
ATOM 704 C CA . GLU A 1 89 ? -12.569 -1.419 9.277 1.00 97.00 89 GLU A CA 1
ATOM 705 C C . GLU A 1 89 ? -11.752 -0.801 8.136 1.00 97.00 89 GLU A C 1
ATOM 707 O O . GLU A 1 89 ? -12.238 0.052 7.383 1.00 97.00 89 GLU A O 1
ATOM 712 N N . ILE A 1 90 ? -10.504 -1.250 8.004 1.00 97.44 90 ILE A N 1
A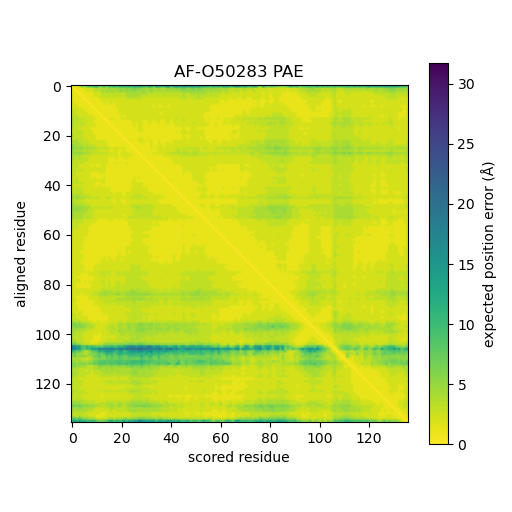TOM 713 C CA . ILE A 1 90 ? -9.614 -0.880 6.901 1.00 97.44 90 ILE A CA 1
ATOM 714 C C . ILE A 1 90 ? -9.301 -2.113 6.058 1.00 97.44 90 ILE A C 1
ATOM 716 O O . ILE A 1 90 ? -9.022 -3.188 6.599 1.00 97.44 90 ILE A O 1
ATOM 720 N N . HIS A 1 91 ? -9.290 -1.918 4.741 1.00 96.31 91 HIS A N 1
ATOM 721 C CA . HIS A 1 91 ? -9.008 -2.937 3.742 1.00 96.31 91 HIS A CA 1
ATOM 722 C C . HIS A 1 91 ? -7.898 -2.489 2.790 1.00 96.31 91 HIS A C 1
ATOM 724 O O . HIS A 1 91 ? -7.818 -1.312 2.431 1.00 96.31 91 HIS A O 1
ATOM 730 N N . GLY A 1 92 ? -7.082 -3.444 2.350 1.00 96.75 92 GLY A N 1
ATOM 731 C CA . GLY A 1 92 ? -6.097 -3.258 1.288 1.00 96.75 92 GLY A CA 1
ATOM 732 C C . GLY A 1 92 ? -6.430 -4.137 0.093 1.00 96.75 92 GLY A C 1
ATOM 733 O O . GLY A 1 92 ? -6.575 -5.352 0.246 1.00 96.75 92 GLY A O 1
ATOM 734 N N . VAL A 1 93 ? -6.550 -3.520 -1.078 1.00 97.00 93 VAL A N 1
ATOM 735 C CA . VAL A 1 93 ? -6.813 -4.209 -2.345 1.00 97.00 93 VAL A CA 1
ATOM 736 C C . VAL A 1 93 ? -5.852 -3.724 -3.422 1.00 97.00 93 VAL A C 1
ATOM 738 O O . VAL A 1 93 ? -5.368 -2.591 -3.379 1.00 97.00 93 VAL A O 1
ATOM 741 N N . VAL A 1 94 ? -5.586 -4.580 -4.398 1.00 97.81 94 VAL A N 1
ATOM 742 C CA . VAL A 1 94 ? -4.778 -4.265 -5.579 1.00 97.81 94 VAL A CA 1
ATOM 743 C C . VAL A 1 94 ? -5.433 -4.889 -6.807 1.00 97.81 94 VAL A C 1
ATOM 745 O O . VAL A 1 94 ? -6.206 -5.830 -6.669 1.00 97.81 94 VAL A O 1
ATOM 748 N N . TYR A 1 95 ? -5.182 -4.357 -7.998 1.00 98.00 95 TYR A N 1
ATOM 749 C CA . TYR A 1 95 ? -5.638 -4.977 -9.242 1.00 98.00 95 TYR A CA 1
ATOM 750 C C . TYR A 1 95 ? -4.602 -4.845 -10.360 1.00 98.00 95 TYR A C 1
ATOM 752 O O . TYR A 1 95 ? -3.830 -3.878 -10.403 1.00 98.00 95 TYR A O 1
ATOM 760 N N . GLY A 1 96 ? -4.625 -5.814 -11.276 1.00 97.06 96 GLY A N 1
ATOM 761 C CA . GLY A 1 96 ? -3.898 -5.789 -12.544 1.00 97.06 96 GLY A CA 1
ATOM 762 C C . GLY A 1 96 ? -4.682 -5.040 -13.624 1.00 97.06 96 GLY A C 1
ATOM 763 O O . GLY A 1 96 ? -5.914 -5.085 -13.656 1.00 97.06 96 GLY A O 1
ATOM 764 N N . ILE A 1 97 ? -3.986 -4.334 -14.519 1.00 94.62 97 ILE A N 1
ATOM 765 C CA . ILE A 1 97 ? -4.636 -3.587 -15.612 1.00 94.62 97 ILE A CA 1
ATOM 766 C C . ILE A 1 97 ? -5.227 -4.549 -16.659 1.00 94.62 97 ILE A C 1
ATOM 768 O O . ILE A 1 97 ? -6.150 -4.165 -17.377 1.00 94.62 97 ILE A O 1
ATOM 772 N N . GLU A 1 98 ? -4.740 -5.793 -16.738 1.00 93.38 98 GLU A N 1
ATOM 773 C CA . GLU A 1 98 ? -5.193 -6.770 -17.731 1.00 93.38 98 GLU A CA 1
ATOM 774 C C . GLU A 1 98 ? -6.686 -7.098 -17.612 1.00 93.38 98 GLU A C 1
ATOM 776 O O . GLU A 1 98 ? -7.360 -7.259 -18.631 1.00 93.38 98 GLU A O 1
ATOM 781 N N . ASP A 1 99 ? -7.208 -7.204 -16.387 1.00 95.31 99 ASP A N 1
ATOM 782 C CA . ASP A 1 99 ? -8.587 -7.633 -16.143 1.00 95.31 99 ASP A CA 1
ATOM 783 C C . ASP A 1 99 ? -9.365 -6.793 -15.119 1.00 95.31 99 ASP A C 1
ATOM 785 O O . ASP A 1 99 ? -10.583 -6.959 -14.998 1.00 95.31 99 ASP A O 1
ATOM 789 N N . GLY A 1 100 ? -8.700 -5.885 -14.396 1.00 94.56 100 GLY A N 1
ATOM 790 C CA . GLY A 1 100 ? -9.335 -5.033 -13.394 1.00 94.56 100 GLY A CA 1
ATOM 791 C C . GLY A 1 100 ? -9.904 -5.788 -12.190 1.00 94.56 100 GLY A C 1
ATOM 792 O O . GLY A 1 100 ? -10.723 -5.224 -11.458 1.00 94.56 100 GLY A O 1
ATOM 793 N N . ARG A 1 101 ? -9.531 -7.058 -11.979 1.00 96.75 101 ARG A N 1
ATOM 794 C CA . ARG A 1 101 ? -10.026 -7.848 -10.849 1.00 96.75 101 ARG A CA 1
ATOM 795 C C . ARG A 1 101 ? -9.320 -7.430 -9.566 1.00 96.75 101 ARG A C 1
ATOM 797 O O . ARG A 1 101 ? -8.097 -7.404 -9.488 1.00 96.75 101 ARG A O 1
ATOM 804 N N . LEU A 1 102 ? -10.123 -7.094 -8.558 1.00 96.62 102 LEU A N 1
ATOM 805 C CA . LEU A 1 102 ? -9.628 -6.744 -7.232 1.00 96.62 102 LEU A CA 1
ATOM 806 C C . LEU A 1 102 ? -9.134 -7.999 -6.517 1.00 96.62 102 LEU A C 1
ATOM 808 O O . LEU A 1 102 ? -9.924 -8.890 -6.208 1.00 96.62 102 LEU A O 1
ATOM 812 N N . GLU A 1 103 ? -7.854 -8.000 -6.188 1.00 95.69 103 GLU A N 1
ATOM 813 C CA . GLU A 1 103 ? -7.229 -8.956 -5.294 1.00 95.69 103 GLU A CA 1
ATOM 814 C C . GLU A 1 103 ? -7.198 -8.385 -3.876 1.00 95.69 103 GLU A C 1
ATOM 816 O O . GLU A 1 103 ? -6.788 -7.243 -3.631 1.00 95.69 103 GLU A O 1
ATOM 821 N N . TYR A 1 104 ? -7.662 -9.186 -2.921 1.00 94.44 104 TYR A N 1
ATOM 822 C CA . TYR A 1 104 ? -7.707 -8.794 -1.520 1.00 94.44 104 TYR A CA 1
ATOM 823 C C . TYR A 1 104 ? -6.417 -9.217 -0.822 1.00 94.44 104 TYR A C 1
ATOM 825 O O . TYR A 1 104 ? -6.162 -10.403 -0.643 1.00 94.44 104 TYR A O 1
ATOM 833 N N . LEU A 1 105 ? -5.643 -8.262 -0.302 1.00 89.81 105 LEU A N 1
ATOM 834 C CA . LEU A 1 105 ? -4.324 -8.534 0.295 1.00 89.81 105 LEU A CA 1
ATOM 835 C C . LEU A 1 105 ? -4.388 -9.134 1.716 1.00 89.81 105 LEU A C 1
ATOM 837 O O . LEU A 1 105 ? -3.455 -9.023 2.505 1.00 89.81 105 LEU A O 1
ATOM 841 N N . GLY A 1 106 ? -5.523 -9.727 2.089 1.00 71.31 106 GLY A N 1
ATOM 842 C CA . GLY A 1 106 ? -5.745 -10.327 3.407 1.00 71.31 106 GLY A CA 1
ATOM 843 C C . GLY A 1 106 ? -5.836 -9.325 4.565 1.00 71.31 106 GLY A C 1
ATOM 844 O O . GLY A 1 106 ? -5.887 -9.747 5.721 1.00 71.31 106 GLY A O 1
ATOM 845 N N . ILE A 1 107 ? -5.882 -8.022 4.274 1.00 71.38 107 ILE A N 1
ATOM 846 C CA . ILE A 1 107 ? -5.778 -6.956 5.273 1.00 71.38 107 ILE A CA 1
ATOM 847 C C . ILE A 1 107 ? -7.164 -6.608 5.789 1.00 71.38 107 ILE A C 1
ATOM 849 O O . ILE A 1 107 ? -7.902 -5.889 5.125 1.00 71.38 107 ILE A O 1
ATOM 853 N N . ARG A 1 108 ? -7.558 -7.144 6.943 1.00 80.56 108 ARG A N 1
ATOM 854 C CA . ARG A 1 108 ? -8.763 -6.706 7.656 1.00 80.56 108 ARG A CA 1
ATOM 855 C C . ARG A 1 108 ? -8.355 -6.258 9.048 1.00 80.56 108 ARG A C 1
ATOM 857 O O . ARG A 1 108 ? -8.218 -7.085 9.944 1.00 80.56 108 ARG A O 1
ATOM 864 N N . SER A 1 109 ? -8.226 -4.951 9.220 1.00 85.56 109 SER A N 1
ATOM 865 C CA . SER A 1 109 ? -7.928 -4.353 10.520 1.00 85.56 109 SER A CA 1
ATOM 866 C C . SER A 1 109 ? -9.184 -3.685 11.056 1.00 85.56 109 SER A C 1
ATOM 868 O O . SER A 1 109 ? -9.689 -2.740 10.449 1.00 85.56 109 SER A O 1
ATOM 870 N N . ASN A 1 110 ? -9.696 -4.188 12.175 1.00 88.81 110 ASN A N 1
ATOM 871 C CA . ASN A 1 110 ? -10.916 -3.692 12.820 1.00 88.81 110 ASN A CA 1
ATOM 872 C C . ASN A 1 110 ? -10.692 -3.258 14.277 1.00 88.81 110 ASN A C 1
ATOM 874 O O . ASN A 1 110 ? -11.640 -2.882 14.964 1.00 88.81 110 ASN A O 1
ATOM 878 N N . SER A 1 111 ? -9.448 -3.315 14.751 1.00 88.94 111 SER A N 1
ATOM 879 C CA . SER A 1 111 ? -9.053 -2.902 16.092 1.00 88.94 111 SER A CA 1
ATOM 880 C C . SER A 1 111 ? -7.555 -2.611 16.143 1.00 88.94 111 SER A C 1
ATOM 882 O O . SER A 1 111 ? -6.818 -2.975 15.225 1.00 88.94 111 SER A O 1
ATOM 884 N N . LYS A 1 112 ? -7.084 -2.008 17.241 1.00 87.19 112 LYS A N 1
ATOM 885 C CA . LYS A 1 112 ? -5.655 -1.725 17.454 1.00 87.19 112 LYS A CA 1
ATOM 886 C C . LYS A 1 112 ? -4.817 -3.011 17.438 1.00 87.19 112 LYS A C 1
ATOM 888 O O . LYS A 1 112 ? -3.726 -3.037 16.883 1.00 87.19 112 LYS A O 1
ATOM 893 N N . GLU A 1 113 ? -5.362 -4.088 17.995 1.00 88.06 113 GLU A N 1
ATOM 894 C CA . GLU A 1 113 ? -4.701 -5.386 18.163 1.00 88.06 113 GLU A CA 1
ATOM 895 C C . GLU A 1 113 ? -4.557 -6.144 16.837 1.00 88.06 113 GLU A C 1
ATOM 897 O O . GLU A 1 113 ? -3.626 -6.928 16.664 1.00 88.06 113 GLU A O 1
ATOM 902 N N . THR A 1 114 ? -5.471 -5.917 15.888 1.00 91.94 114 THR A N 1
ATOM 903 C CA . THR A 1 114 ? -5.478 -6.633 14.604 1.00 91.94 114 THR A CA 1
ATOM 904 C C . THR A 1 114 ? -4.621 -5.971 13.529 1.00 91.94 114 THR A C 1
ATOM 906 O O . THR A 1 114 ? -4.316 -6.633 12.535 1.00 91.94 114 THR A O 1
ATOM 909 N N . VAL A 1 115 ? -4.193 -4.712 13.715 1.00 92.38 115 VAL A N 1
ATOM 910 C CA . VAL A 1 115 ? -3.380 -3.975 12.728 1.00 92.38 115 VAL A CA 1
ATOM 911 C C . VAL A 1 115 ? -2.075 -4.703 12.427 1.00 92.38 115 VAL A C 1
ATOM 913 O O . VAL A 1 115 ? -1.800 -4.995 11.264 1.00 92.38 115 VAL A O 1
ATOM 916 N N . GLU A 1 116 ? -1.302 -5.035 13.462 1.00 92.56 116 GLU A N 1
ATOM 917 C CA . GLU A 1 116 ? 0.005 -5.679 13.298 1.00 92.56 116 GLU A CA 1
ATOM 918 C C . GLU A 1 116 ? -0.138 -7.066 12.662 1.00 92.56 116 GLU A C 1
ATOM 920 O O . GLU A 1 116 ? 0.506 -7.373 11.663 1.00 92.56 116 GLU A O 1
ATOM 925 N N . ALA A 1 117 ? -1.054 -7.889 13.183 1.00 92.62 117 ALA A N 1
ATOM 926 C CA . ALA A 1 117 ? -1.293 -9.232 12.661 1.00 92.62 117 ALA A CA 1
ATOM 927 C C . ALA A 1 117 ? -1.738 -9.216 11.186 1.00 92.62 117 ALA A C 1
ATOM 929 O O . ALA A 1 117 ? -1.293 -10.047 10.391 1.00 92.62 117 ALA A O 1
ATOM 930 N N . SER A 1 118 ? -2.590 -8.258 10.807 1.00 93.06 118 SER A N 1
ATOM 931 C CA . SER A 1 118 ? -3.051 -8.100 9.424 1.00 93.06 118 SER A CA 1
ATOM 932 C C . SER A 1 118 ? -1.926 -7.661 8.497 1.00 93.06 118 SER A C 1
ATOM 934 O O . SER A 1 118 ? -1.819 -8.178 7.389 1.00 93.06 118 SER A O 1
ATOM 936 N N . TYR A 1 119 ? -1.065 -6.752 8.953 1.00 95.56 119 TYR A N 1
ATOM 937 C CA . TYR A 1 119 ? 0.095 -6.296 8.195 1.00 95.56 119 TYR A CA 1
ATOM 938 C C . TYR A 1 119 ? 1.115 -7.420 7.966 1.00 95.56 119 TYR A C 1
ATOM 940 O O . TYR A 1 119 ? 1.520 -7.652 6.827 1.00 95.56 119 TYR A O 1
ATOM 948 N N . GLN A 1 120 ? 1.449 -8.197 9.001 1.00 94.31 120 GLN A N 1
ATOM 949 C CA . GLN A 1 120 ? 2.355 -9.345 8.866 1.00 94.31 120 GLN A CA 1
ATOM 950 C C . GLN A 1 120 ? 1.804 -10.405 7.903 1.00 94.31 120 GLN A C 1
ATOM 952 O O . GLN A 1 120 ? 2.537 -10.938 7.070 1.00 94.31 120 GLN A O 1
ATOM 957 N N . LYS A 1 121 ? 0.494 -10.679 7.966 1.00 94.25 121 LYS A N 1
ATOM 958 C CA . LYS A 1 121 ? -0.178 -11.598 7.037 1.00 94.25 121 LYS A CA 1
ATOM 959 C C . LYS A 1 121 ? -0.185 -11.076 5.593 1.00 94.25 121 LYS A C 1
ATOM 961 O O . LYS A 1 121 ? -0.033 -11.860 4.656 1.00 94.25 121 LYS A O 1
ATOM 966 N N . ALA A 1 122 ? -0.369 -9.771 5.406 1.00 95.56 122 ALA A N 1
ATOM 967 C CA . ALA A 1 122 ? -0.320 -9.150 4.087 1.00 95.56 122 ALA A CA 1
ATOM 968 C C . ALA A 1 122 ? 1.071 -9.313 3.474 1.00 95.56 122 ALA A C 1
ATOM 970 O O . ALA A 1 122 ? 1.212 -9.831 2.368 1.00 95.56 122 ALA A O 1
ATOM 971 N N . LEU A 1 123 ? 2.110 -8.943 4.227 1.00 96.44 123 LEU A N 1
ATOM 972 C CA . LEU A 1 123 ? 3.485 -9.044 3.758 1.00 96.44 123 LEU A CA 1
ATOM 973 C C . LEU A 1 123 ? 3.920 -10.48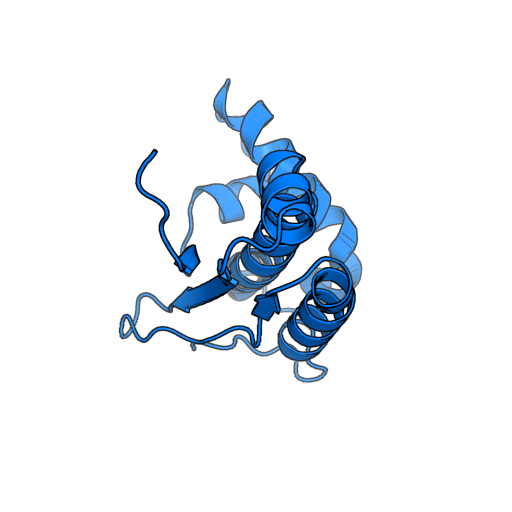3 3.503 1.00 96.44 123 LEU A C 1
ATOM 975 O O . LEU A 1 123 ? 4.623 -10.705 2.527 1.00 96.44 123 LEU A O 1
ATOM 979 N N . SER A 1 124 ? 3.491 -11.465 4.300 1.00 95.31 124 SER A N 1
ATOM 980 C CA . SER A 1 124 ? 3.818 -12.870 4.015 1.00 95.31 124 SER A CA 1
ATOM 981 C C . SER A 1 124 ? 3.176 -13.383 2.721 1.00 95.31 124 SER A C 1
ATOM 983 O O . SER A 1 124 ? 3.754 -14.229 2.045 1.00 95.31 124 SER A O 1
ATOM 985 N N . THR A 1 125 ? 2.009 -12.847 2.352 1.00 95.94 125 THR A N 1
ATOM 986 C CA . THR A 1 125 ? 1.332 -13.161 1.084 1.00 95.94 125 THR A CA 1
ATOM 987 C C . THR A 1 125 ? 2.032 -12.479 -0.097 1.00 95.94 125 THR A C 1
ATOM 989 O O . THR A 1 125 ? 2.291 -13.097 -1.129 1.00 95.94 125 THR A O 1
ATOM 992 N N . ILE A 1 126 ? 2.372 -11.199 0.063 1.00 97.38 126 ILE A N 1
ATOM 993 C CA . ILE A 1 126 ? 3.009 -10.375 -0.972 1.00 97.38 126 ILE A CA 1
ATOM 994 C C . ILE A 1 126 ? 4.450 -10.831 -1.233 1.00 97.38 126 ILE A C 1
ATOM 996 O O . ILE A 1 126 ? 4.855 -10.968 -2.389 1.00 97.38 126 ILE A O 1
ATOM 1000 N N . LEU A 1 127 ? 5.213 -11.092 -0.171 1.00 97.25 127 LEU A N 1
ATOM 1001 C CA . LEU A 1 127 ? 6.606 -11.546 -0.202 1.00 97.25 127 LEU A CA 1
ATOM 1002 C C . LEU A 1 127 ? 6.679 -13.080 -0.255 1.00 97.25 127 LEU A C 1
ATOM 1004 O O . LEU A 1 127 ? 7.369 -13.719 0.543 1.00 97.25 127 LEU A O 1
ATOM 1008 N N . ASN A 1 128 ? 5.904 -13.675 -1.160 1.00 96.44 128 ASN A N 1
ATOM 1009 C CA . ASN A 1 128 ? 5.848 -15.120 -1.333 1.00 96.44 128 ASN A CA 1
ATOM 1010 C C . ASN A 1 128 ? 7.194 -15.680 -1.843 1.00 96.44 128 ASN A C 1
ATOM 1012 O O . ASN A 1 128 ? 7.895 -15.020 -2.606 1.00 96.44 128 ASN A O 1
ATOM 1016 N N . PRO A 1 129 ? 7.561 -16.918 -1.475 1.00 95.88 129 PRO A N 1
ATOM 1017 C CA . PRO A 1 129 ? 8.846 -17.508 -1.861 1.00 95.88 129 PRO A CA 1
ATOM 1018 C C . PRO A 1 129 ? 8.989 -17.750 -3.372 1.00 95.88 129 PRO A C 1
ATOM 1020 O O . PRO A 1 129 ? 10.106 -17.906 -3.857 1.00 95.88 129 PRO A O 1
ATOM 1023 N N . ASP A 1 130 ? 7.876 -17.772 -4.109 1.00 95.81 130 ASP A N 1
ATOM 1024 C CA . ASP A 1 130 ? 7.863 -17.981 -5.558 1.00 95.81 130 ASP A CA 1
ATOM 1025 C C . ASP A 1 130 ? 8.173 -16.698 -6.345 1.00 95.81 130 ASP A C 1
ATOM 1027 O O . ASP A 1 130 ? 8.267 -16.752 -7.572 1.00 95.81 130 ASP A O 1
ATOM 1031 N N . ASN A 1 131 ? 8.322 -15.549 -5.669 1.00 95.88 131 ASN A N 1
ATOM 1032 C CA . ASN A 1 131 ? 8.569 -14.244 -6.283 1.00 95.88 131 ASN A CA 1
ATOM 1033 C C . ASN A 1 131 ? 7.512 -13.850 -7.335 1.00 95.88 131 ASN A C 1
ATOM 1035 O O . ASN A 1 131 ? 7.812 -13.137 -8.291 1.00 95.88 131 ASN A O 1
ATOM 1039 N N . LYS A 1 132 ? 6.262 -14.297 -7.157 1.00 96.38 132 LYS A N 1
ATOM 1040 C CA . LYS A 1 132 ? 5.162 -14.058 -8.104 1.00 96.38 132 LYS A CA 1
ATOM 1041 C C . LYS A 1 132 ? 4.334 -12.839 -7.743 1.00 96.38 132 LYS A C 1
ATOM 1043 O O . LYS A 1 132 ? 4.141 -12.541 -6.560 1.00 96.38 132 LYS A O 1
ATOM 1048 N N . LEU A 1 133 ? 3.816 -12.163 -8.761 1.00 97.38 133 LEU A N 1
ATOM 1049 C CA . LEU A 1 133 ? 2.761 -11.164 -8.631 1.00 97.38 133 LEU A CA 1
ATOM 1050 C C . LEU A 1 133 ? 1.428 -11.832 -8.270 1.00 97.38 133 LEU A C 1
ATOM 1052 O O . LEU A 1 133 ? 1.229 -13.019 -8.519 1.00 97.38 133 LEU A O 1
ATOM 1056 N N . LEU A 1 134 ? 0.545 -11.084 -7.612 1.00 96.12 134 LEU A N 1
ATOM 1057 C CA . LEU A 1 134 ? -0.752 -11.591 -7.162 1.00 96.12 134 LEU A CA 1
ATOM 1058 C C . LEU A 1 134 ? -1.861 -11.434 -8.215 1.00 96.12 134 LEU A C 1
ATOM 1060 O O . LEU A 1 134 ? -2.819 -12.197 -8.190 1.00 96.12 134 LEU A O 1
ATOM 1064 N N . CYS A 1 135 ? -1.742 -10.468 -9.132 1.00 91.94 135 CYS A N 1
ATOM 1065 C CA . CYS A 1 135 ? -2.783 -10.129 -10.113 1.00 91.94 135 CYS A CA 1
ATOM 1066 C C . CYS A 1 135 ? -2.381 -10.378 -11.576 1.00 91.94 135 CYS A C 1
ATOM 1068 O O . CYS A 1 135 ? -3.114 -9.941 -12.459 1.00 91.94 135 CYS A O 1
ATOM 1070 N N . ARG A 1 136 ? -1.237 -11.027 -11.845 1.00 86.12 136 ARG A N 1
ATOM 1071 C CA . ARG A 1 136 ? -0.838 -11.492 -13.185 1.00 86.12 136 ARG A CA 1
ATOM 1072 C C . ARG A 1 136 ? 0.166 -12.637 -13.132 1.00 86.12 136 ARG A C 1
ATOM 1074 O O . ARG A 1 136 ? 0.969 -12.658 -12.172 1.00 86.12 136 ARG A O 1
#

InterPro domains:
  IPR001765 Carbonic anhydrase [PF00484] (1-102)
  IPR001765 Carbonic anhydrase [PTHR11002] (1-113)
  IPR001765 Carbonic anhydrase [SM00947] (1-106)
  IPR036874 Carbonic anhydrase superfamily [G3DSA:3.40.1050.10] (1-136)
  IPR036874 Carbonic anhydrase superfamily [SSF53056] (1-126)

Secondary structure (DSSP, 8-state):
----SEEEEEEETT-HHHHHHHH----TTHHHHH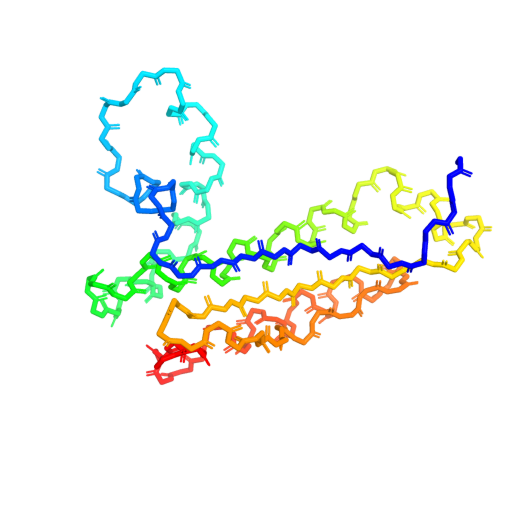HHHHHHHHHTHHHHTTS-HHHHHHHHHHHHHHHHHHHHHHSHHHHHHHHTT---EEEEEEE-TTT-PEEEEEEEE-SHHHHHHHHHHHHHHHT-TT---S--

Mean predicted aligned error: 2.66 Å

Radius of gyration: 15.46 Å; Cα contacts (8 Å, |Δi|>4): 201; chains: 1; bounding box: 37×37×39 Å

Foldseek 3Di:
DPLDQEDEDEFEPPDPLLVCLQVVDCPPPCSVVSVVLVVLCVVCVVLLVPADPNCSSLLSRLLVQLVVLLVVCPDPVNQVCQVVVRNHWYFYWYEYPVPRDIDGLQATDGHNVCSVVSSVSSCCSSSDPVSDRPHD

pLDDT: mean 96.11, std 4.48, range [71.31, 98.88]

Sequence (136 aa):
VLKVKHIIVCGHYGCGGVNAAIDNPQLGLINNWLLHIRDLYFKHRSYLDQMPVEDRADKLGEINVAEQVYNLGNSTIMQNAWERGQDVEIHGVVYGIEDGRLEYLGIRSNSKETVEASYQKALSTILNPDNKLLCR

Solvent-accessible surface area (backbone atoms only — not comparable to full-atom values): 7576 Å² total; per-residue (Å²): 136,87,75,66,48,71,45,76,42,75,36,44,43,86,42,66,64,51,41,40,27,71,75,60,65,92,71,58,76,61,45,69,67,31,46,66,54,26,52,51,47,63,75,44,35,82,62,44,72,74,38,60,80,88,49,34,39,40,49,48,27,53,53,47,24,43,50,50,45,45,52,49,51,70,30,72,69,44,47,54,34,40,73,73,66,47,76,44,35,41,34,24,32,34,26,22,80,90,76,62,54,78,43,73,48,70,32,63,28,64,42,81,79,34,33,61,59,19,38,56,53,20,48,56,62,62,67,35,94,82,66,57,61,92,62,106

Organism: Vibrio parahaemolyticus (NCBI:txid670)